Protein AF-A0A132A8D3-F1 (afdb_monomer_lite)

Organism: Sarcoptes scabiei (NCBI:txid52283)

pLDDT: mean 78.03, std 13.48, range [50.69, 96.81]

Foldseek 3Di:
DVVVVVVVVVVVVVVVVVVCPPPPQWDQDPVRDTDGNPPDPQDDPDPCSVVVVVCVVVVVVVVVVVVVVVVVVVVVVVVVVVD

Sequence (83 aa):
MKFFLSQEFLLYFLIIFHVTKAATHWIVTEDGKIHTQEDSMFQMRLPYDLMSFLQQEKRADMFQQIKTQLLVQKEEIESDSLN

Structure (mmCIF, N/CA/C/O backbone):
data_AF-A0A132A8D3-F1
#
_entry.id   AF-A0A132A8D3-F1
#
loop_
_atom_site.group_PDB
_atom_site.id
_atom_site.type_symbol
_atom_site.label_atom_id
_atom_site.label_alt_id
_atom_site.label_comp_id
_atom_site.label_asym_id
_atom_site.label_entity_id
_atom_site.label_seq_id
_atom_site.pdbx_PDB_ins_code
_atom_site.Cartn_x
_atom_site.Cartn_y
_atom_site.Cartn_z
_atom_site.occupancy
_atom_site.B_iso_or_equiv
_atom_site.auth_seq_id
_atom_site.auth_comp_id
_atom_site.auth_asym_id
_atom_site.auth_atom_id
_atom_site.pdbx_PDB_model_num
ATOM 1 N N . MET A 1 1 ? 34.055 -27.951 10.008 1.00 53.66 1 MET A N 1
ATOM 2 C CA . MET A 1 1 ? 32.843 -27.240 10.479 1.00 53.66 1 MET A CA 1
ATOM 3 C C . MET A 1 1 ? 32.649 -25.836 9.865 1.00 53.66 1 MET A C 1
ATOM 5 O O . MET A 1 1 ? 31.934 -25.033 10.430 1.00 53.66 1 MET A O 1
ATOM 9 N N . LYS A 1 2 ? 33.250 -25.501 8.708 1.00 50.69 2 LYS A N 1
ATOM 10 C CA . LYS A 1 2 ? 32.911 -24.277 7.936 1.00 50.69 2 LYS A CA 1
ATOM 11 C C . LYS A 1 2 ? 32.054 -24.595 6.702 1.00 50.69 2 LYS A C 1
ATOM 13 O O . LYS A 1 2 ? 31.185 -23.819 6.337 1.00 50.69 2 LYS A O 1
ATOM 18 N N . PHE A 1 3 ? 32.249 -25.791 6.143 1.00 53.06 3 PHE A N 1
ATOM 19 C CA . PHE A 1 3 ? 31.537 -26.297 4.968 1.00 53.06 3 PHE A CA 1
ATOM 20 C C . PHE A 1 3 ? 30.035 -26.545 5.211 1.00 53.06 3 PHE A C 1
ATOM 22 O O . PHE A 1 3 ? 29.216 -26.300 4.334 1.00 53.06 3 PHE A O 1
ATOM 29 N N . PHE A 1 4 ? 29.659 -26.973 6.422 1.00 57.19 4 PHE A N 1
ATOM 30 C CA . PHE A 1 4 ? 28.250 -27.150 6.798 1.00 57.19 4 PHE A CA 1
ATOM 31 C C . PHE A 1 4 ? 27.523 -25.804 6.929 1.00 57.19 4 PHE A C 1
ATOM 33 O O . PHE A 1 4 ? 26.457 -25.641 6.354 1.00 57.19 4 PHE A O 1
ATOM 40 N N . LEU A 1 5 ? 28.142 -24.800 7.568 1.00 59.28 5 LEU A N 1
ATOM 41 C CA . LEU A 1 5 ? 27.570 -23.448 7.666 1.00 59.28 5 LEU A CA 1
ATOM 42 C C . LEU A 1 5 ? 27.328 -22.814 6.282 1.00 59.28 5 LEU A C 1
ATOM 44 O O . LEU A 1 5 ? 26.328 -22.128 6.092 1.00 59.28 5 LEU A O 1
ATOM 48 N N . SER A 1 6 ? 28.216 -23.064 5.308 1.00 68.94 6 SER A N 1
ATOM 49 C CA . SER A 1 6 ? 28.027 -22.584 3.932 1.00 68.94 6 SER A CA 1
ATOM 50 C C . SER A 1 6 ? 26.897 -23.294 3.186 1.00 68.94 6 SER A C 1
ATOM 52 O O . SER A 1 6 ? 26.265 -22.672 2.339 1.00 68.94 6 SER A O 1
ATOM 54 N N . GLN A 1 7 ? 26.633 -24.572 3.484 1.00 70.06 7 GLN A N 1
ATOM 55 C CA . GLN A 1 7 ? 25.536 -25.311 2.852 1.00 70.06 7 GLN A CA 1
ATOM 56 C C . GLN A 1 7 ? 24.177 -24.846 3.375 1.00 70.06 7 GLN A C 1
ATOM 58 O O . GLN A 1 7 ? 23.288 -24.582 2.571 1.00 70.06 7 GLN A O 1
ATOM 63 N N . GLU A 1 8 ? 24.047 -24.648 4.690 1.00 77.38 8 GLU A N 1
ATOM 64 C C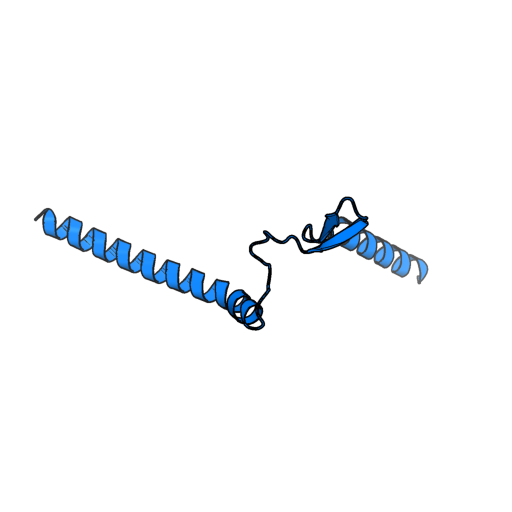A . GLU A 1 8 ? 22.826 -24.097 5.292 1.00 77.38 8 GLU A CA 1
ATOM 65 C C . GLU A 1 8 ? 22.522 -22.697 4.744 1.00 77.38 8 GLU A C 1
ATOM 67 O O . GLU A 1 8 ? 21.394 -22.408 4.352 1.00 77.38 8 GLU A O 1
ATOM 72 N N . PHE A 1 9 ? 23.542 -21.837 4.631 1.00 81.25 9 PHE A N 1
ATOM 73 C CA . PHE A 1 9 ? 23.386 -20.501 4.052 1.00 81.25 9 PHE A CA 1
ATOM 74 C C . PHE A 1 9 ? 22.899 -20.546 2.598 1.00 81.25 9 PHE A C 1
ATOM 76 O O . PHE A 1 9 ? 22.010 -19.789 2.209 1.00 81.25 9 PHE A O 1
ATOM 83 N N . LEU A 1 10 ? 23.457 -21.455 1.798 1.00 84.31 10 LEU A N 1
ATOM 84 C CA . LEU A 1 10 ? 23.071 -21.632 0.402 1.00 84.31 10 LEU A CA 1
ATOM 85 C C . LEU A 1 10 ? 21.633 -22.154 0.285 1.00 84.31 10 LEU A C 1
ATOM 87 O O . LEU A 1 10 ? 20.882 -21.689 -0.570 1.00 84.31 10 LEU A O 1
ATOM 91 N N . LEU A 1 11 ? 21.220 -23.051 1.182 1.00 84.75 11 LEU A N 1
ATOM 92 C CA . LEU A 1 11 ? 19.852 -23.555 1.245 1.00 84.75 11 LEU A CA 1
ATOM 93 C C . LEU A 1 11 ? 18.857 -22.444 1.615 1.00 84.75 11 LEU A C 1
ATOM 95 O O . LEU A 1 11 ? 17.845 -22.277 0.938 1.00 84.75 11 LEU A O 1
ATOM 99 N N . TYR A 1 12 ? 19.176 -21.630 2.627 1.00 85.62 12 TYR A N 1
ATOM 100 C CA . TYR A 1 12 ? 18.382 -20.455 3.001 1.00 85.62 12 TYR A CA 1
ATOM 101 C C . TYR A 1 12 ? 18.260 -19.456 1.849 1.00 85.62 12 TYR A C 1
ATOM 103 O O . TYR A 1 12 ? 17.167 -18.960 1.578 1.00 85.62 12 TYR A O 1
ATOM 111 N N . PHE A 1 13 ? 19.355 -19.193 1.133 1.00 82.50 13 PHE A N 1
ATOM 112 C CA . PHE A 1 13 ? 19.345 -18.315 -0.033 1.00 82.50 13 PHE A CA 1
ATOM 113 C C . PHE A 1 13 ? 18.438 -18.852 -1.149 1.00 82.50 13 PHE A C 1
ATOM 115 O O . PHE A 1 13 ? 17.643 -18.099 -1.709 1.00 82.50 13 PHE A O 1
ATOM 122 N N . LEU A 1 14 ? 18.496 -20.158 -1.434 1.00 82.88 14 LEU A N 1
ATOM 123 C CA . LEU A 1 14 ? 17.630 -20.802 -2.427 1.00 82.88 14 LEU A CA 1
ATOM 124 C C . LEU A 1 14 ? 16.151 -20.781 -2.020 1.00 82.88 14 LEU A C 1
ATOM 126 O O . LEU A 1 14 ? 15.296 -20.554 -2.872 1.00 82.88 14 LEU A O 1
ATOM 130 N N . ILE A 1 15 ? 15.843 -20.972 -0.733 1.00 83.81 15 ILE A N 1
ATOM 131 C CA . ILE A 1 15 ? 14.470 -20.890 -0.213 1.00 83.81 15 ILE A CA 1
ATOM 132 C C . ILE A 1 15 ? 13.932 -19.468 -0.359 1.00 83.81 15 ILE A C 1
ATOM 134 O O . ILE A 1 15 ? 12.832 -19.293 -0.878 1.00 83.81 15 ILE A O 1
ATOM 138 N N . ILE A 1 16 ? 14.708 -18.456 0.044 1.00 79.44 16 ILE A N 1
ATOM 139 C CA . ILE A 1 16 ? 14.320 -17.052 -0.120 1.00 79.44 16 ILE A CA 1
ATOM 140 C C . ILE A 1 16 ? 14.072 -16.769 -1.598 1.00 79.44 16 ILE A C 1
ATOM 142 O O . ILE A 1 16 ? 12.989 -16.307 -1.928 1.00 79.44 16 ILE A O 1
ATOM 146 N N . PHE A 1 17 ? 15.004 -17.131 -2.484 1.00 74.25 17 PHE A N 1
ATOM 147 C CA . PHE A 1 17 ? 14.872 -16.905 -3.924 1.00 74.25 17 PHE A CA 1
ATOM 148 C C . PHE A 1 17 ? 13.637 -17.593 -4.530 1.00 74.25 17 PHE A C 1
ATOM 150 O O . PHE A 1 17 ? 12.961 -17.017 -5.379 1.00 74.25 17 PHE A O 1
ATOM 157 N N . HIS A 1 18 ? 13.313 -18.810 -4.083 1.00 75.00 18 HIS A N 1
ATOM 158 C CA . HIS A 1 18 ? 12.147 -19.557 -4.557 1.00 75.00 18 HIS A CA 1
ATOM 159 C C . HIS A 1 18 ? 10.817 -18.977 -4.048 1.00 75.00 18 HIS A C 1
ATOM 161 O O . HIS A 1 18 ? 9.830 -18.943 -4.784 1.00 75.00 18 HIS A O 1
ATOM 167 N N . VAL A 1 19 ? 10.783 -18.509 -2.797 1.00 71.31 19 VAL A N 1
ATOM 168 C CA . VAL A 1 19 ? 9.596 -17.889 -2.184 1.00 71.31 19 VAL A CA 1
ATOM 169 C C . VAL A 1 19 ? 9.388 -16.470 -2.710 1.00 71.31 19 VAL A C 1
ATOM 171 O O . VAL A 1 19 ? 8.249 -16.049 -2.925 1.00 71.31 19 VAL A O 1
ATOM 174 N N . THR A 1 20 ? 10.471 -15.742 -2.990 1.00 63.03 20 THR A N 1
ATOM 175 C CA . THR A 1 20 ? 10.426 -14.453 -3.672 1.00 63.03 20 THR A CA 1
ATOM 176 C C . THR A 1 20 ? 10.137 -14.676 -5.150 1.00 63.03 20 THR A C 1
ATOM 178 O O . THR A 1 20 ? 11.016 -14.603 -6.005 1.00 63.03 20 THR A O 1
ATOM 181 N N . LYS A 1 21 ? 8.868 -14.910 -5.480 1.00 58.44 21 LYS A N 1
ATOM 182 C CA . LYS A 1 21 ? 8.370 -14.602 -6.819 1.00 58.44 21 LYS A CA 1
ATOM 183 C C . LYS A 1 21 ? 8.636 -13.115 -7.031 1.00 58.44 21 LYS A C 1
ATOM 185 O O . LYS A 1 21 ? 7.993 -12.290 -6.385 1.00 58.44 21 LYS A O 1
ATOM 190 N N . ALA A 1 22 ? 9.651 -12.793 -7.837 1.00 56.09 22 ALA A N 1
ATOM 191 C CA . ALA A 1 22 ? 9.991 -11.422 -8.196 1.00 56.09 22 ALA A CA 1
ATOM 192 C C . ALA A 1 22 ? 8.689 -10.688 -8.524 1.00 56.09 22 ALA A C 1
ATOM 194 O O . ALA A 1 22 ? 7.882 -11.200 -9.303 1.00 56.09 22 ALA A O 1
ATOM 195 N N . ALA A 1 23 ? 8.449 -9.573 -7.830 1.00 58.16 23 ALA A N 1
ATOM 196 C CA . ALA A 1 23 ? 7.186 -8.855 -7.880 1.00 58.16 23 ALA A CA 1
ATOM 197 C C . ALA A 1 23 ? 6.724 -8.732 -9.337 1.00 58.16 23 ALA A C 1
ATOM 199 O O . ALA A 1 23 ? 7.456 -8.209 -10.178 1.00 58.16 23 ALA A O 1
ATOM 200 N N . THR A 1 24 ? 5.516 -9.219 -9.622 1.00 59.50 24 THR A N 1
ATOM 201 C CA . THR A 1 24 ? 4.854 -9.268 -10.942 1.00 59.50 24 THR A CA 1
ATOM 202 C C . THR A 1 24 ? 4.559 -7.884 -11.528 1.00 59.50 24 THR A C 1
ATOM 204 O O . THR A 1 24 ? 3.689 -7.725 -12.376 1.00 59.50 24 THR A O 1
ATOM 207 N N . HIS A 1 25 ? 5.241 -6.856 -11.037 1.00 55.38 25 HIS A N 1
ATOM 208 C CA . HIS A 1 25 ? 4.980 -5.465 -11.332 1.00 55.38 25 HIS A CA 1
ATOM 209 C C . HIS A 1 25 ? 5.798 -4.947 -12.524 1.00 55.38 25 HIS A C 1
ATOM 211 O O . HIS A 1 25 ? 5.556 -3.835 -12.983 1.00 55.38 25 HIS A O 1
ATOM 217 N N . TRP A 1 26 ? 6.732 -5.752 -13.038 1.00 63.44 26 TRP A N 1
ATOM 218 C CA . TRP A 1 26 ? 7.533 -5.443 -14.219 1.00 63.44 26 TRP A CA 1
ATOM 219 C C . TRP A 1 26 ? 7.010 -6.217 -15.427 1.00 63.44 26 TRP A C 1
ATOM 221 O O . TRP A 1 26 ? 6.957 -7.447 -15.402 1.00 63.44 26 TRP A O 1
ATOM 231 N N . ILE A 1 27 ? 6.633 -5.501 -16.482 1.00 63.56 27 ILE A N 1
ATOM 232 C CA . ILE A 1 27 ? 6.189 -6.071 -17.756 1.00 63.56 27 ILE A CA 1
ATOM 233 C C . ILE A 1 27 ? 7.234 -5.723 -18.814 1.00 63.56 27 ILE A C 1
ATOM 235 O O . ILE A 1 27 ? 7.697 -4.584 -18.895 1.00 63.56 27 ILE A O 1
ATOM 239 N N . VAL A 1 28 ? 7.615 -6.718 -19.615 1.00 66.31 28 VAL A N 1
ATOM 240 C CA . VAL A 1 28 ? 8.469 -6.522 -20.790 1.00 66.31 28 VAL A CA 1
ATOM 241 C C . VAL A 1 28 ? 7.555 -6.266 -21.981 1.00 66.31 28 VAL A C 1
ATOM 243 O O . VAL A 1 28 ? 6.709 -7.102 -22.295 1.00 66.31 28 VAL A O 1
ATOM 246 N N . THR A 1 29 ? 7.688 -5.104 -22.613 1.00 69.12 29 THR A N 1
ATOM 247 C CA . THR A 1 29 ? 6.956 -4.787 -23.845 1.00 69.12 29 THR A CA 1
ATOM 248 C C . THR A 1 29 ? 7.581 -5.505 -25.042 1.00 69.12 29 THR A C 1
ATOM 250 O O . THR A 1 29 ? 8.724 -5.954 -24.974 1.00 69.12 29 THR A O 1
ATOM 253 N N . GLU A 1 30 ? 6.852 -5.610 -26.156 1.00 74.88 30 GLU A N 1
ATOM 254 C CA . GLU A 1 30 ? 7.331 -6.259 -27.392 1.00 74.88 30 GLU A CA 1
ATOM 255 C C . GLU A 1 30 ? 8.639 -5.638 -27.925 1.00 74.88 30 GLU A C 1
ATOM 257 O O . GLU A 1 30 ? 9.471 -6.332 -28.505 1.00 74.88 30 GLU A O 1
ATOM 262 N N . ASP A 1 31 ? 8.874 -4.359 -27.617 1.00 78.44 31 ASP A N 1
ATOM 263 C CA . ASP A 1 31 ? 10.109 -3.619 -27.910 1.00 78.44 31 ASP A CA 1
ATOM 264 C C . ASP A 1 31 ? 11.283 -3.947 -26.960 1.00 78.44 31 ASP A C 1
ATOM 266 O O . ASP A 1 31 ? 12.341 -3.316 -27.025 1.00 78.44 31 ASP A O 1
ATOM 270 N N . GLY A 1 32 ? 11.108 -4.883 -26.023 1.00 74.25 32 GLY A N 1
ATOM 271 C CA . GLY A 1 32 ? 12.124 -5.288 -25.049 1.00 74.25 32 GLY A CA 1
ATOM 272 C C . GLY A 1 32 ? 12.352 -4.292 -23.908 1.00 74.25 32 GLY A C 1
ATOM 273 O O . GLY A 1 32 ? 13.339 -4.411 -23.180 1.00 74.25 32 GLY A O 1
ATOM 274 N N . LYS A 1 33 ? 11.468 -3.302 -23.727 1.00 73.38 33 LYS A N 1
ATOM 275 C CA . LYS A 1 33 ? 11.571 -2.330 -22.630 1.00 73.38 33 LYS A CA 1
ATOM 276 C C . LYS A 1 33 ? 10.885 -2.863 -21.380 1.00 73.38 33 LYS A C 1
ATOM 278 O O . LYS A 1 33 ? 9.799 -3.432 -21.445 1.00 73.38 33 LYS A O 1
ATOM 283 N N . ILE A 1 34 ? 11.516 -2.643 -20.232 1.00 72.44 34 ILE A N 1
ATOM 284 C CA . ILE A 1 34 ? 10.964 -3.001 -18.927 1.00 72.44 34 ILE A CA 1
ATOM 285 C C . ILE A 1 34 ? 10.176 -1.798 -18.407 1.00 72.44 34 ILE A C 1
ATOM 287 O O . ILE A 1 34 ? 10.757 -0.744 -18.152 1.00 72.44 34 ILE A O 1
ATOM 291 N N . HIS A 1 35 ? 8.867 -1.966 -18.246 1.00 66.62 35 HIS A N 1
ATOM 292 C CA . HIS A 1 35 ? 7.978 -0.955 -17.682 1.00 66.62 35 HIS A CA 1
ATOM 293 C C . HIS A 1 35 ? 7.335 -1.461 -16.391 1.00 66.62 35 HIS A C 1
ATOM 295 O O . HIS A 1 35 ? 7.101 -2.660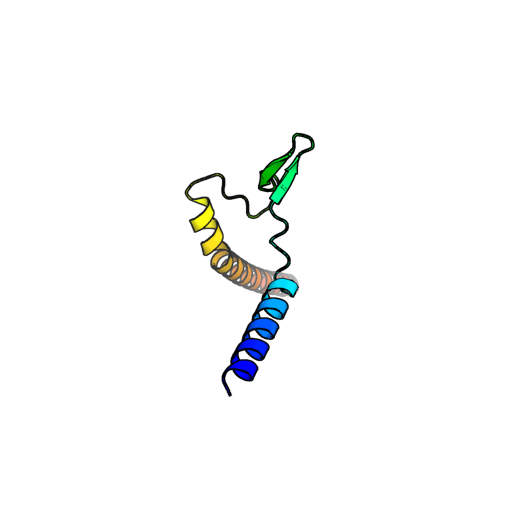 -16.218 1.00 66.62 35 HIS A O 1
ATOM 301 N N . THR A 1 36 ? 7.050 -0.539 -15.474 1.00 65.44 36 THR A N 1
ATOM 302 C CA . THR A 1 36 ? 6.139 -0.817 -14.366 1.00 65.44 36 THR A CA 1
ATOM 303 C C . THR A 1 36 ? 4.734 -1.020 -14.930 1.00 65.44 36 THR A C 1
ATOM 305 O O . THR A 1 36 ? 4.361 -0.404 -15.926 1.00 65.44 36 THR A O 1
ATOM 308 N N . GLN A 1 37 ? 3.947 -1.913 -14.334 1.00 66.81 37 GLN A N 1
ATOM 309 C CA . GLN A 1 37 ? 2.568 -2.140 -14.765 1.00 66.81 37 GLN A CA 1
ATOM 310 C C . GLN A 1 37 ? 1.753 -0.848 -14.578 1.00 66.81 37 GLN A C 1
ATOM 312 O O . GLN A 1 37 ? 1.421 -0.484 -13.450 1.00 66.81 37 GLN A O 1
ATOM 317 N N . GLU A 1 38 ? 1.443 -0.178 -15.692 1.00 62.88 38 GLU A N 1
ATOM 318 C CA . GLU A 1 38 ? 0.731 1.113 -15.775 1.00 62.88 38 GLU A CA 1
ATOM 319 C C . GLU A 1 38 ? -0.706 1.083 -15.216 1.00 62.88 38 GLU A C 1
ATOM 321 O O . GLU A 1 38 ? -1.304 2.137 -15.013 1.00 62.88 38 GLU A O 1
ATOM 326 N N . ASP A 1 39 ? -1.245 -0.111 -14.947 1.00 63.72 39 ASP A N 1
ATOM 327 C CA . ASP A 1 39 ? -2.592 -0.327 -14.394 1.00 63.72 39 ASP A CA 1
ATOM 328 C C . ASP A 1 39 ? -2.573 -0.958 -12.989 1.00 63.72 39 ASP A C 1
ATOM 330 O O . ASP A 1 39 ? -3.579 -1.475 -12.501 1.00 63.72 39 ASP A O 1
ATOM 334 N N . SER A 1 40 ? -1.426 -0.958 -12.307 1.00 68.19 40 SER A N 1
ATOM 335 C CA . SER A 1 40 ? -1.375 -1.440 -10.927 1.00 68.19 40 SER A CA 1
ATOM 336 C C . SER A 1 40 ? -2.002 -0.432 -9.973 1.00 68.19 40 SER A C 1
ATOM 338 O O . SER A 1 40 ? -1.647 0.746 -9.972 1.00 68.19 40 SER A O 1
ATOM 340 N N . MET A 1 41 ? -2.831 -0.921 -9.048 1.00 63.06 41 MET A N 1
ATOM 341 C CA . MET A 1 41 ? -3.335 -0.134 -7.912 1.00 63.06 41 MET A CA 1
ATOM 342 C C . MET A 1 41 ? -2.223 0.445 -7.016 1.00 63.06 41 MET A C 1
ATOM 344 O O . MET A 1 41 ? -2.491 1.307 -6.183 1.00 63.06 41 MET A O 1
ATOM 348 N N . PHE A 1 42 ? -0.984 -0.033 -7.174 1.00 64.62 42 PHE A N 1
ATOM 349 C CA . PHE A 1 42 ? 0.197 0.423 -6.442 1.00 64.62 42 PHE A CA 1
ATOM 350 C C . PHE A 1 42 ? 1.093 1.369 -7.251 1.00 64.62 42 PHE A C 1
ATOM 352 O O . PHE A 1 42 ? 2.200 1.683 -6.811 1.00 64.62 42 PHE A O 1
ATOM 359 N N . GLN A 1 43 ? 0.660 1.817 -8.433 1.00 71.56 43 GLN A N 1
ATOM 360 C CA . GLN A 1 43 ? 1.450 2.757 -9.216 1.00 71.56 43 GLN A CA 1
ATOM 361 C C . GLN A 1 43 ? 1.491 4.125 -8.521 1.00 71.56 43 GLN A C 1
ATOM 363 O O . GLN A 1 43 ? 0.474 4.792 -8.360 1.00 71.56 43 GLN A O 1
ATOM 368 N N . MET A 1 44 ? 2.692 4.552 -8.135 1.00 76.56 44 MET A N 1
ATOM 369 C CA . MET A 1 44 ? 2.946 5.861 -7.532 1.00 76.56 44 MET A CA 1
ATOM 370 C C . MET A 1 44 ? 3.447 6.819 -8.620 1.00 76.56 44 MET A C 1
ATOM 372 O O . MET A 1 44 ? 4.643 6.860 -8.905 1.00 76.56 44 MET A O 1
ATOM 376 N N . ARG A 1 45 ? 2.534 7.547 -9.277 1.00 77.94 45 ARG A N 1
ATOM 377 C CA . ARG A 1 45 ? 2.875 8.533 -10.326 1.00 77.94 45 ARG A CA 1
ATOM 378 C C . ARG A 1 45 ? 3.214 9.896 -9.727 1.00 77.94 45 ARG A C 1
ATOM 380 O O . ARG A 1 45 ? 3.997 10.648 -10.303 1.00 77.94 45 ARG A O 1
ATOM 387 N N . LEU A 1 46 ? 2.616 10.221 -8.584 1.00 81.38 46 LEU A N 1
ATOM 388 C CA . LEU A 1 46 ? 2.727 11.511 -7.918 1.00 81.38 46 LEU A CA 1
ATOM 389 C C . LEU A 1 46 ? 3.577 11.386 -6.643 1.00 81.38 46 LEU A C 1
ATOM 391 O O . LEU A 1 46 ? 3.533 10.363 -5.956 1.00 81.38 46 LEU A O 1
ATOM 395 N N . PRO A 1 47 ? 4.323 12.437 -6.258 1.00 78.19 47 PRO A N 1
ATOM 396 C CA . PRO A 1 47 ? 5.222 12.393 -5.099 1.00 78.19 47 PRO A CA 1
ATOM 397 C C . PRO A 1 47 ? 4.503 12.142 -3.760 1.00 78.19 47 PRO A C 1
ATOM 399 O O . PRO A 1 47 ? 5.129 11.717 -2.793 1.00 78.19 47 PRO A O 1
ATOM 402 N N . TYR A 1 48 ? 3.190 12.378 -3.692 1.00 82.69 48 TYR A N 1
ATOM 403 C CA . TYR A 1 48 ? 2.349 12.138 -2.514 1.00 82.69 48 TYR A CA 1
ATOM 404 C C . TYR A 1 48 ? 1.611 10.787 -2.533 1.00 82.69 48 TYR A C 1
ATOM 406 O O . TYR A 1 48 ? 0.914 10.457 -1.567 1.00 82.69 48 TYR A O 1
ATOM 414 N N . ASP A 1 49 ? 1.782 9.973 -3.578 1.00 83.56 49 ASP A N 1
ATOM 415 C CA . ASP A 1 49 ? 1.153 8.650 -3.661 1.00 83.56 49 ASP A CA 1
ATOM 416 C C . ASP A 1 49 ? 1.743 7.683 -2.636 1.00 83.56 49 ASP A C 1
ATOM 418 O O . ASP A 1 49 ? 1.010 6.881 -2.065 1.00 83.56 49 ASP A O 1
ATOM 422 N N . LEU A 1 50 ? 3.034 7.817 -2.308 1.00 82.62 50 LEU A N 1
ATOM 423 C CA . LEU A 1 50 ? 3.659 7.034 -1.241 1.00 82.62 50 LEU A CA 1
ATOM 424 C C . LEU A 1 50 ? 3.018 7.325 0.121 1.00 82.62 50 LEU A C 1
ATOM 426 O O . LEU A 1 50 ? 2.697 6.408 0.869 1.00 82.62 50 LEU A O 1
ATOM 430 N N . MET A 1 51 ? 2.793 8.601 0.442 1.00 85.44 51 MET A N 1
ATOM 431 C CA . MET A 1 51 ? 2.126 8.978 1.691 1.00 85.44 51 MET A CA 1
ATOM 432 C C . MET A 1 51 ? 0.683 8.465 1.708 1.00 85.44 51 MET A C 1
ATOM 434 O O . MET A 1 51 ? 0.220 7.924 2.710 1.00 85.44 51 MET A O 1
ATOM 438 N N . SER A 1 52 ? -0.009 8.585 0.574 1.00 82.75 52 SER A N 1
ATOM 439 C CA . SER A 1 52 ? -1.354 8.047 0.404 1.00 82.75 52 SER A CA 1
ATOM 440 C C . SER A 1 52 ? -1.374 6.537 0.634 1.00 82.75 52 SER A C 1
ATOM 442 O O . SER A 1 52 ? -2.235 6.062 1.373 1.00 82.75 52 SER A O 1
ATOM 444 N N . PHE A 1 53 ? -0.417 5.806 0.064 1.00 83.25 53 PHE A N 1
ATOM 445 C CA . PHE A 1 53 ? -0.234 4.370 0.247 1.00 83.25 53 PHE A CA 1
ATOM 446 C C . PHE A 1 53 ? -0.023 4.002 1.721 1.00 83.25 53 PHE A C 1
ATOM 448 O O . PHE A 1 53 ? -0.764 3.188 2.262 1.00 83.25 53 PHE A O 1
ATOM 455 N N . LEU A 1 54 ? 0.897 4.680 2.411 1.00 86.88 54 LEU A N 1
ATOM 456 C CA . LEU A 1 54 ? 1.169 4.453 3.837 1.00 86.88 54 LEU A CA 1
ATOM 457 C C . LEU A 1 54 ? -0.040 4.745 4.743 1.00 86.88 54 LEU A C 1
ATOM 459 O O . LEU A 1 54 ? -0.159 4.184 5.826 1.00 86.88 54 LEU A O 1
ATOM 463 N N . GLN A 1 55 ? -0.957 5.609 4.309 1.00 90.00 55 GLN A N 1
ATOM 464 C CA . GLN A 1 55 ? -2.181 5.939 5.043 1.00 90.00 55 GLN A CA 1
ATOM 465 C C . GLN A 1 55 ? -3.378 5.040 4.686 1.00 90.00 55 GLN A C 1
ATOM 467 O O . GLN A 1 55 ? -4.474 5.272 5.202 1.00 90.00 55 GLN A O 1
ATOM 472 N N . GLN A 1 56 ? -3.226 4.059 3.788 1.00 87.38 56 GLN A N 1
ATOM 473 C CA . GLN A 1 56 ? -4.337 3.205 3.346 1.00 87.38 56 GLN A CA 1
ATOM 474 C C . GLN A 1 56 ? -4.919 2.371 4.487 1.00 87.38 56 GLN A C 1
ATOM 476 O O . GLN A 1 56 ? -6.137 2.331 4.634 1.00 87.38 56 GLN A O 1
ATOM 481 N N . GLU A 1 57 ? -4.068 1.780 5.325 1.00 88.75 57 GLU A N 1
ATOM 482 C CA . GLU A 1 57 ? -4.493 0.961 6.468 1.00 88.75 57 GLU A CA 1
ATOM 483 C C . GLU A 1 57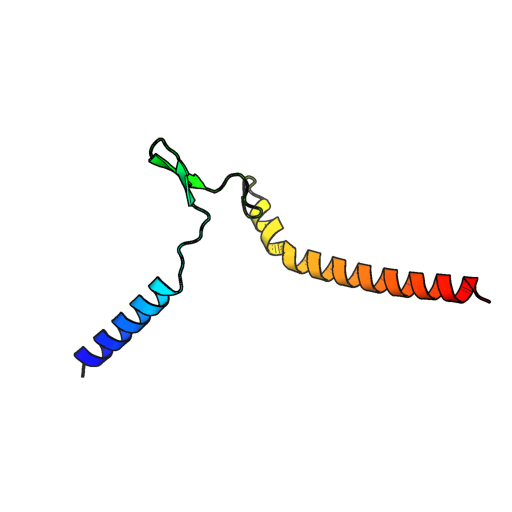 ? -5.362 1.773 7.437 1.00 88.75 57 GLU A C 1
ATOM 485 O O . GLU A 1 57 ? -6.515 1.434 7.690 1.00 88.75 57 GLU A O 1
ATOM 490 N N . LYS A 1 58 ? -4.884 2.954 7.846 1.00 92.69 58 LYS A N 1
ATOM 491 C CA . LYS A 1 58 ? -5.640 3.863 8.719 1.00 92.69 58 LYS A CA 1
ATOM 492 C C . LYS A 1 58 ? -6.986 4.290 8.117 1.00 92.69 58 LYS A C 1
ATOM 494 O O . LYS A 1 58 ? -7.963 4.477 8.842 1.00 92.69 58 LYS A O 1
ATOM 499 N N . ARG A 1 59 ? -7.051 4.477 6.793 1.00 89.75 59 ARG A N 1
ATOM 500 C CA . ARG A 1 59 ? -8.308 4.791 6.092 1.00 89.75 59 ARG A CA 1
ATOM 501 C C . ARG A 1 59 ? -9.273 3.607 6.093 1.00 89.75 59 ARG A C 1
ATOM 503 O O . ARG A 1 59 ? -10.468 3.833 6.268 1.00 89.75 59 ARG A O 1
ATOM 510 N N . ALA A 1 60 ? -8.773 2.385 5.926 1.00 91.88 60 ALA A N 1
ATOM 511 C CA . ALA A 1 60 ? -9.583 1.173 5.995 1.00 91.88 60 ALA A CA 1
ATOM 512 C C . ALA A 1 60 ? -10.187 0.987 7.396 1.00 91.88 60 ALA A C 1
ATOM 514 O O . ALA A 1 60 ? -11.395 0.777 7.513 1.00 91.88 60 ALA A O 1
ATOM 515 N N . ASP A 1 61 ? -9.388 1.186 8.446 1.00 94.75 61 ASP A N 1
ATOM 516 C CA . ASP A 1 61 ? -9.852 1.109 9.835 1.00 94.75 61 ASP A CA 1
ATOM 517 C C . ASP A 1 61 ? -10.949 2.135 10.131 1.00 94.75 61 ASP A C 1
ATOM 519 O O . ASP A 1 61 ? -11.997 1.810 10.694 1.00 94.75 61 ASP A O 1
ATOM 523 N N . MET A 1 62 ? -10.744 3.384 9.706 1.00 95.06 62 MET A N 1
ATOM 524 C CA . MET A 1 62 ? -11.738 4.445 9.861 1.00 95.06 62 MET A CA 1
ATOM 525 C C . MET A 1 62 ? -13.039 4.105 9.121 1.00 95.06 62 MET A C 1
ATOM 527 O O . MET A 1 62 ? -14.128 4.295 9.660 1.00 95.06 62 MET A O 1
ATOM 531 N N . PHE A 1 63 ? -12.942 3.569 7.902 1.00 95.38 63 PHE A N 1
ATOM 532 C CA . PHE A 1 63 ? -14.111 3.158 7.128 1.00 95.38 63 PHE A CA 1
ATOM 533 C C . PHE A 1 63 ? -14.890 2.037 7.825 1.00 95.38 63 PHE A C 1
ATOM 535 O O . PHE A 1 63 ? -16.120 2.063 7.857 1.00 95.38 63 PHE A O 1
ATOM 542 N N . GLN A 1 64 ? -14.188 1.081 8.437 1.00 95.81 64 GLN A N 1
ATOM 543 C CA . GLN A 1 64 ? -14.811 0.017 9.218 1.00 95.81 64 GLN A CA 1
ATOM 544 C C . GLN A 1 64 ? -15.543 0.566 10.449 1.00 95.81 64 GLN A C 1
ATOM 546 O O . GLN A 1 64 ? -16.673 0.159 10.710 1.00 95.81 64 GLN A O 1
ATOM 551 N N . GLN A 1 65 ? -14.947 1.518 11.171 1.00 96.44 65 GLN A N 1
ATOM 552 C CA . GLN A 1 65 ? -15.593 2.161 12.322 1.00 96.44 65 GLN A CA 1
ATOM 553 C C . GLN A 1 65 ? -16.875 2.895 11.917 1.00 96.44 65 GLN A C 1
ATOM 555 O O . GLN A 1 65 ? -17.923 2.684 12.529 1.00 96.44 65 GLN A O 1
ATOM 560 N N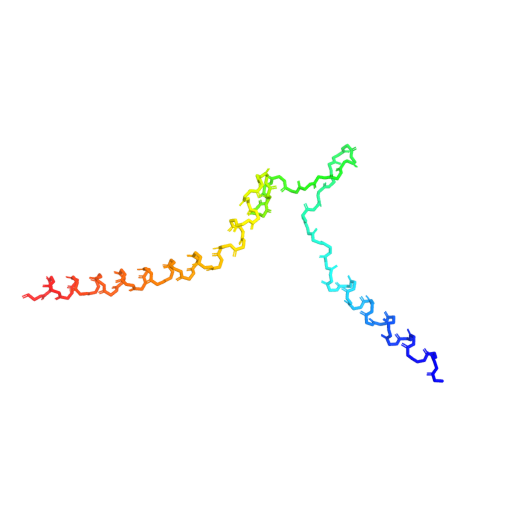 . ILE A 1 66 ? -16.807 3.698 10.851 1.00 96.56 66 ILE A N 1
ATOM 561 C CA . ILE A 1 66 ? -17.963 4.427 10.315 1.00 96.56 66 ILE A CA 1
ATOM 562 C C . ILE A 1 66 ? -19.056 3.447 9.877 1.00 96.56 66 ILE A C 1
ATOM 564 O O . ILE A 1 66 ? -20.225 3.639 10.202 1.00 96.56 66 ILE A O 1
ATOM 568 N N . LYS A 1 67 ? -18.693 2.361 9.184 1.00 96.62 67 LYS A N 1
ATOM 569 C CA . LYS A 1 67 ? -19.646 1.324 8.771 1.00 96.62 67 LYS A CA 1
ATOM 570 C C . LYS A 1 67 ? -20.384 0.724 9.967 1.00 96.62 67 LYS A C 1
ATOM 572 O O . LYS A 1 67 ? -21.600 0.575 9.905 1.00 96.62 67 LYS A O 1
ATOM 577 N N . THR A 1 68 ? -19.673 0.387 11.041 1.00 96.62 68 THR A N 1
ATOM 578 C CA . THR A 1 68 ? -20.292 -0.168 12.252 1.00 96.62 68 THR A CA 1
ATOM 579 C C . THR A 1 68 ? -21.265 0.824 12.880 1.00 96.62 68 THR A C 1
ATOM 581 O O . THR A 1 68 ? -22.382 0.444 13.212 1.00 96.62 68 THR A O 1
ATOM 584 N N . GLN A 1 69 ? -20.884 2.100 12.984 1.00 96.31 69 GLN A N 1
ATOM 585 C CA . GLN A 1 69 ? -21.767 3.146 13.512 1.00 96.31 69 GLN A CA 1
ATOM 586 C C . GLN A 1 69 ? -23.044 3.298 12.679 1.00 96.31 69 GLN A C 1
ATOM 588 O O . GLN A 1 69 ? -24.132 3.387 13.238 1.00 96.31 69 GLN A O 1
ATOM 593 N N . LEU A 1 70 ? -22.925 3.276 11.349 1.00 96.81 70 LEU A N 1
ATOM 594 C CA . LEU A 1 70 ? -24.078 3.367 10.452 1.00 96.81 70 LEU A CA 1
ATOM 595 C C . LEU A 1 70 ? -25.011 2.158 10.565 1.00 96.81 70 LEU A C 1
ATOM 597 O O . LEU A 1 70 ? -26.222 2.321 10.455 1.00 96.81 70 LEU A O 1
ATOM 601 N N . LEU A 1 71 ? -24.474 0.953 10.779 1.00 96.69 71 LEU A N 1
ATOM 602 C CA . LEU A 1 71 ? -25.300 -0.238 10.990 1.00 96.69 71 LEU A CA 1
ATOM 603 C C . LEU A 1 71 ? -26.094 -0.151 12.294 1.00 96.69 71 LEU A C 1
ATOM 605 O O . LEU A 1 71 ? -27.285 -0.437 12.280 1.00 96.69 71 LEU A O 1
ATOM 609 N N . VAL A 1 72 ? -25.465 0.315 13.375 1.00 96.06 72 VAL A N 1
ATOM 610 C CA . VAL A 1 72 ? -26.150 0.532 14.659 1.00 96.06 72 VAL A CA 1
ATOM 611 C C . VAL A 1 72 ? -27.267 1.566 14.509 1.00 96.06 72 VAL A C 1
ATOM 613 O O . VAL A 1 72 ? -28.405 1.292 14.870 1.00 96.06 72 VAL A O 1
ATOM 616 N N . GLN A 1 73 ? -26.979 2.716 13.889 1.00 94.94 73 GLN A N 1
ATOM 617 C CA . GLN A 1 73 ? -27.996 3.747 13.639 1.00 94.94 73 GLN A CA 1
ATOM 618 C C . GLN A 1 73 ? -29.151 3.232 12.781 1.00 94.94 73 GLN A C 1
ATOM 620 O O . GLN A 1 73 ? -30.305 3.595 12.994 1.00 94.94 73 GLN A O 1
ATOM 625 N N . LYS A 1 74 ? -28.851 2.390 11.790 1.00 94.56 74 LYS A N 1
ATOM 626 C CA . LYS A 1 74 ? -29.876 1.778 10.952 1.00 94.56 74 LYS A CA 1
ATOM 627 C C . LYS A 1 74 ? -30.796 0.869 11.776 1.00 94.56 74 LYS A C 1
ATOM 629 O O . LYS A 1 74 ? -32.006 0.960 11.606 1.00 94.56 74 LYS A O 1
ATOM 634 N N . GLU A 1 75 ? -30.241 0.021 12.640 1.00 94.38 75 GLU A N 1
ATOM 635 C CA . GLU A 1 75 ? -31.028 -0.868 13.508 1.00 94.38 75 GLU A CA 1
ATOM 636 C C . GLU A 1 75 ? -31.911 -0.078 14.481 1.00 94.38 75 GLU A C 1
ATOM 638 O O . GLU A 1 75 ? -33.084 -0.411 14.640 1.00 94.38 75 GLU A O 1
ATOM 643 N N . GLU A 1 76 ? -31.385 1.000 15.072 1.00 93.12 76 GLU A N 1
ATOM 644 C CA . GLU A 1 76 ? -32.156 1.907 15.933 1.00 93.12 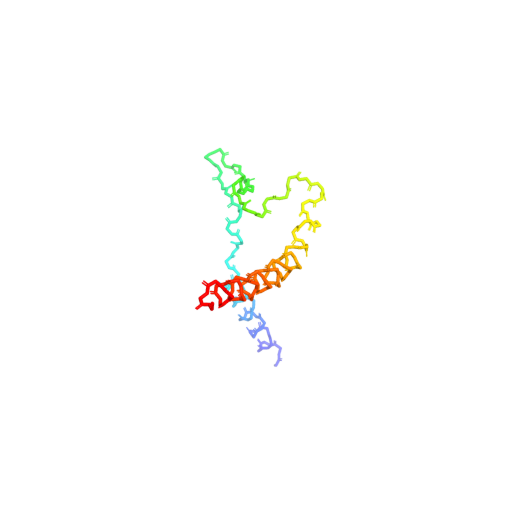76 GLU A CA 1
ATOM 645 C C . GLU A 1 76 ? -33.368 2.479 15.182 1.00 93.12 76 GLU A C 1
ATOM 647 O O . GLU A 1 76 ? -34.502 2.327 15.637 1.00 93.12 76 GLU A O 1
ATOM 652 N N . ILE A 1 77 ? -33.155 3.030 13.979 1.00 93.50 77 ILE A N 1
ATOM 653 C CA . ILE A 1 77 ? -34.226 3.586 13.136 1.00 93.50 77 ILE A CA 1
ATOM 654 C C . ILE A 1 77 ? -35.252 2.513 12.744 1.00 93.50 77 ILE A C 1
ATOM 656 O O . ILE A 1 77 ? -36.456 2.771 12.777 1.00 93.50 77 ILE A O 1
ATOM 660 N N . GLU A 1 78 ? -34.801 1.316 12.360 1.00 91.25 78 GLU A N 1
ATOM 661 C CA . GLU A 1 78 ? -35.698 0.207 12.020 1.00 91.25 78 GLU A CA 1
ATOM 662 C C . GLU A 1 78 ? -36.545 -0.210 13.233 1.00 91.25 78 GLU A C 1
ATOM 664 O O . GLU A 1 78 ? -37.751 -0.416 13.085 1.00 91.25 78 GLU A O 1
ATOM 669 N N . SER A 1 79 ? -35.960 -0.260 14.433 1.00 88.19 79 SER A N 1
ATOM 670 C CA . SER A 1 79 ? -36.676 -0.611 15.665 1.00 88.19 79 SER A CA 1
ATOM 671 C C . SER A 1 79 ? -37.688 0.452 16.108 1.00 88.19 79 SER A C 1
ATOM 673 O O . SER A 1 79 ? -38.796 0.102 16.515 1.00 88.19 79 SER A O 1
ATOM 675 N N . ASP A 1 80 ? -37.355 1.736 15.955 1.00 83.56 80 ASP A N 1
ATOM 676 C CA . ASP A 1 80 ? -38.255 2.854 16.251 1.00 83.56 80 ASP A CA 1
ATOM 677 C C . ASP A 1 80 ? -39.421 2.919 15.258 1.00 83.56 80 ASP A C 1
ATOM 679 O O . ASP A 1 80 ? -40.532 3.281 15.629 1.00 83.56 80 ASP A O 1
ATOM 683 N N . SER A 1 81 ? -39.195 2.534 13.998 1.00 73.12 81 SER A N 1
ATOM 684 C CA . SER 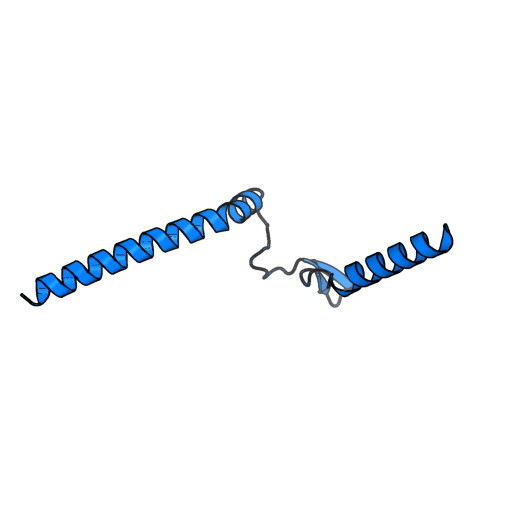A 1 81 ? -40.239 2.510 12.964 1.00 73.12 81 SER A CA 1
ATOM 685 C C . SER A 1 81 ? -41.264 1.375 13.112 1.00 73.12 81 SER A C 1
ATOM 687 O O . SER A 1 81 ? -42.285 1.382 12.422 1.00 73.12 81 SER A O 1
ATOM 689 N N . LEU A 1 82 ? -40.984 0.390 13.974 1.00 67.12 82 LEU A N 1
ATOM 690 C CA . LEU A 1 82 ? -41.824 -0.785 14.231 1.00 67.12 82 LEU A CA 1
ATOM 691 C C . LEU A 1 82 ? -42.629 -0.693 15.545 1.00 67.12 82 LEU A C 1
ATOM 693 O O . LEU A 1 82 ? -43.405 -1.611 15.824 1.00 67.12 82 LEU A O 1
ATOM 697 N N . ASN A 1 83 ? -42.465 0.386 16.322 1.00 53.31 83 ASN A N 1
ATOM 698 C CA . ASN A 1 83 ? -43.286 0.739 17.492 1.00 53.31 83 ASN A CA 1
ATOM 699 C C . ASN A 1 83 ? -44.337 1.802 17.142 1.00 53.31 83 ASN A C 1
ATOM 701 O O . ASN A 1 83 ? -45.424 1.761 17.763 1.00 53.31 83 ASN A O 1
#

InterPro domains:
  IPR052630 Tetratricopeptide repeat protein 17 [PTHR16091] (10-79)

Radius of gyration: 24.79 Å; chains: 1; bounding box: 76×40×45 Å

Secondary structure (DSSP, 8-state):
--HHHHHHHHHHHHHHHHH----TTEEE-TTS-EEE-TT-TT---STTHHHHHHTHHHHHHHHHHHHHHHHHHHHHHHHHTT-